Protein AF-A0A967XN59-F1 (afdb_monomer_lite)

pLDDT: mean 86.11, std 11.51, range [54.69, 97.19]

Structure (mmCIF, N/CA/C/O backbone):
data_AF-A0A967XN59-F1
#
_entry.id   AF-A0A967XN59-F1
#
loop_
_atom_site.group_PDB
_atom_site.id
_atom_site.type_symbol
_atom_site.label_atom_id
_atom_site.label_alt_id
_atom_site.label_comp_id
_atom_site.label_asym_id
_atom_site.label_entity_id
_atom_site.label_seq_id
_atom_site.pdbx_PDB_ins_code
_atom_site.Cartn_x
_atom_site.Cartn_y
_atom_site.Cartn_z
_atom_site.occupancy
_atom_site.B_iso_or_equiv
_atom_site.auth_seq_id
_atom_site.auth_comp_id
_atom_site.auth_asym_id
_atom_site.auth_atom_id
_atom_site.pdbx_PDB_model_num
ATOM 1 N N . MET A 1 1 ? -2.581 2.522 9.656 1.00 82.44 1 MET A N 1
ATOM 2 C CA . MET A 1 1 ? -3.815 2.339 10.439 1.00 82.44 1 MET A CA 1
ATOM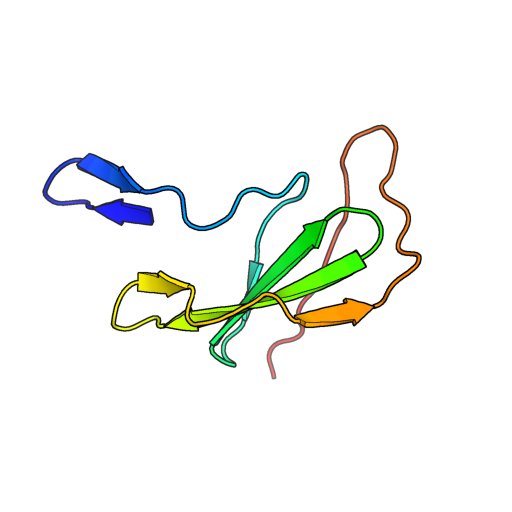 3 C C . MET A 1 1 ? -3.716 3.178 11.694 1.00 82.44 1 MET A C 1
ATOM 5 O O . MET A 1 1 ? -2.644 3.187 12.276 1.00 82.44 1 MET A O 1
ATOM 9 N N . LEU A 1 2 ? -4.785 3.869 12.083 1.00 85.69 2 LEU A N 1
ATOM 10 C CA . LEU A 1 2 ? -4.855 4.641 13.324 1.00 85.69 2 LEU A CA 1
ATOM 11 C C . LEU A 1 2 ? -5.896 4.001 14.246 1.00 85.69 2 LEU A C 1
ATOM 13 O O . LEU A 1 2 ? -7.053 3.865 13.852 1.00 85.69 2 LEU A O 1
ATOM 17 N N . SER A 1 3 ? -5.491 3.638 15.459 1.00 89.19 3 SER A N 1
ATOM 18 C CA . SER A 1 3 ? -6.410 3.320 16.547 1.00 89.19 3 SER A CA 1
ATOM 19 C C . SER A 1 3 ? -6.964 4.623 17.114 1.00 89.19 3 SER A C 1
ATOM 21 O O . SER A 1 3 ? -6.214 5.456 17.618 1.00 89.19 3 SER A O 1
ATOM 23 N N . LEU A 1 4 ? -8.278 4.826 17.035 1.00 90.19 4 LEU A N 1
ATOM 24 C CA . LEU A 1 4 ? -8.900 6.066 17.515 1.00 90.19 4 LEU A CA 1
ATOM 25 C C . LEU A 1 4 ? -8.997 6.135 19.045 1.00 90.19 4 LEU A C 1
ATOM 27 O O . LEU A 1 4 ? -9.097 7.225 19.598 1.00 90.19 4 LEU A O 1
ATOM 31 N N . SER A 1 5 ? -8.968 4.990 19.730 1.00 92.75 5 SER A N 1
ATOM 32 C CA . SER A 1 5 ? -9.033 4.919 21.192 1.00 92.75 5 SER A CA 1
ATOM 33 C C . SER A 1 5 ? -7.680 5.177 21.855 1.00 92.75 5 SER A C 1
ATOM 35 O O . SER A 1 5 ? -7.640 5.794 22.916 1.00 92.75 5 SER A O 1
ATOM 37 N N . THR A 1 6 ? -6.583 4.719 21.240 1.00 93.94 6 THR A N 1
ATOM 38 C CA . THR A 1 6 ? -5.219 4.870 21.782 1.00 93.94 6 THR A CA 1
ATOM 39 C C . THR A 1 6 ? -4.411 5.966 21.089 1.00 93.94 6 THR A C 1
ATOM 41 O O . THR A 1 6 ? -3.410 6.422 21.632 1.00 93.94 6 THR A O 1
ATOM 44 N N . GLY A 1 7 ? -4.826 6.407 19.898 1.00 93.62 7 GLY A N 1
ATOM 45 C CA . GLY A 1 7 ? -4.053 7.322 19.055 1.00 93.62 7 GLY A CA 1
ATOM 46 C C . GLY A 1 7 ? -2.845 6.663 18.379 1.00 93.62 7 GLY A C 1
ATOM 47 O O . GLY A 1 7 ? -2.082 7.339 17.691 1.00 93.62 7 GLY A O 1
ATOM 48 N N . GLU A 1 8 ? -2.653 5.356 18.555 1.00 93.31 8 GLU A N 1
ATOM 49 C CA . GLU A 1 8 ? -1.506 4.643 18.002 1.00 93.31 8 GLU A CA 1
ATOM 50 C C . GLU A 1 8 ? -1.667 4.410 16.504 1.00 93.31 8 GLU A C 1
ATOM 52 O O . GLU A 1 8 ? -2.719 3.979 16.021 1.00 93.31 8 GLU A O 1
ATOM 57 N N . ALA A 1 9 ? -0.590 4.672 15.766 1.00 90.62 9 ALA A N 1
ATOM 58 C CA . ALA A 1 9 ? -0.537 4.469 14.332 1.00 90.62 9 ALA A CA 1
ATOM 59 C C . ALA A 1 9 ? 0.405 3.314 13.971 1.00 90.62 9 ALA A C 1
ATOM 61 O O . ALA A 1 9 ? 1.595 3.341 14.278 1.00 90.62 9 ALA A O 1
ATOM 62 N N . THR A 1 10 ? -0.118 2.331 13.244 1.00 89.31 10 THR A N 1
ATOM 63 C CA . THR A 1 10 ? 0.654 1.212 12.693 1.00 89.31 10 THR A CA 1
ATOM 64 C C . THR A 1 10 ? 0.830 1.401 11.191 1.00 89.31 10 THR A C 1
ATOM 66 O O . THR A 1 10 ? -0.142 1.634 10.462 1.0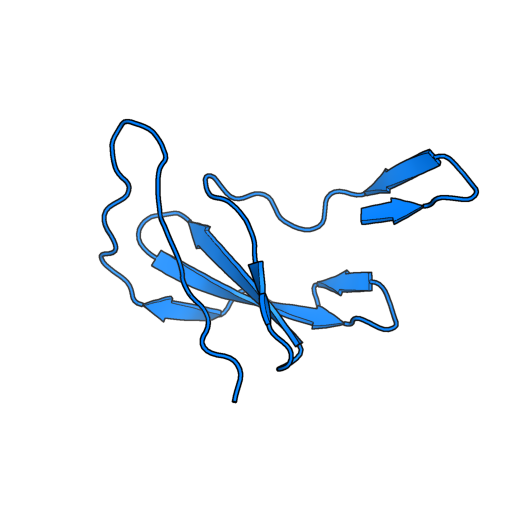0 89.31 10 THR A O 1
ATOM 69 N N . ALA A 1 11 ? 2.063 1.301 10.699 1.00 90.38 11 ALA A N 1
ATOM 70 C CA . ALA A 1 11 ? 2.327 1.305 9.263 1.00 90.38 11 ALA A CA 1
ATOM 71 C C . ALA A 1 11 ? 1.813 -0.000 8.632 1.00 90.38 11 ALA A C 1
ATOM 73 O O . ALA A 1 11 ? 2.164 -1.078 9.098 1.00 90.38 11 ALA A O 1
ATOM 74 N N . LEU A 1 12 ? 0.991 0.103 7.580 1.00 89.38 12 LEU A N 1
ATOM 75 C CA . LEU A 1 12 ? 0.454 -1.068 6.866 1.00 89.38 12 LEU A CA 1
ATOM 76 C C . LEU A 1 12 ? 1.326 -1.451 5.670 1.00 89.38 12 LEU A C 1
ATOM 78 O O . LEU A 1 12 ? 1.657 -2.613 5.476 1.00 89.38 12 LEU A O 1
ATOM 82 N N . VAL A 1 13 ? 1.703 -0.455 4.871 1.00 89.38 13 VAL A N 1
ATOM 83 C CA . VAL A 1 13 ? 2.503 -0.620 3.658 1.00 89.38 13 VAL A CA 1
ATOM 84 C C . VAL A 1 13 ? 3.457 0.563 3.556 1.00 89.38 13 VAL A C 1
ATOM 86 O O . VAL A 1 13 ? 3.091 1.694 3.879 1.00 89.38 13 VAL A O 1
ATOM 89 N N . ARG A 1 14 ? 4.682 0.305 3.092 1.00 88.50 14 ARG A N 1
ATOM 90 C CA . ARG A 1 14 ? 5.599 1.343 2.612 1.00 88.50 14 ARG A CA 1
ATOM 91 C C . ARG A 1 14 ? 5.554 1.348 1.088 1.00 88.50 14 ARG A C 1
ATOM 93 O O . ARG A 1 14 ? 5.938 0.362 0.461 1.00 88.50 14 ARG A O 1
ATOM 100 N N . ALA A 1 15 ? 5.054 2.439 0.526 1.00 87.19 15 ALA A N 1
ATOM 101 C CA . ALA A 1 15 ? 4.959 2.664 -0.907 1.00 87.19 15 ALA A CA 1
ATOM 102 C C . ALA A 1 15 ? 5.355 4.107 -1.211 1.00 87.19 15 ALA A C 1
ATOM 104 O O . ALA A 1 15 ? 5.149 4.992 -0.379 1.00 87.19 15 ALA A O 1
ATOM 105 N N . ASN A 1 16 ? 5.905 4.330 -2.402 1.00 84.38 16 ASN A N 1
ATOM 106 C CA . ASN A 1 16 ? 6.295 5.670 -2.833 1.00 84.38 16 ASN A CA 1
ATOM 107 C C . ASN A 1 16 ? 5.091 6.457 -3.359 1.00 84.38 16 ASN A C 1
ATOM 109 O O . ASN A 1 16 ? 5.184 7.671 -3.479 1.00 84.38 16 ASN A O 1
ATOM 113 N N . SER A 1 17 ? 3.975 5.773 -3.640 1.00 85.69 17 SER A N 1
ATOM 114 C CA . SER A 1 17 ? 2.718 6.34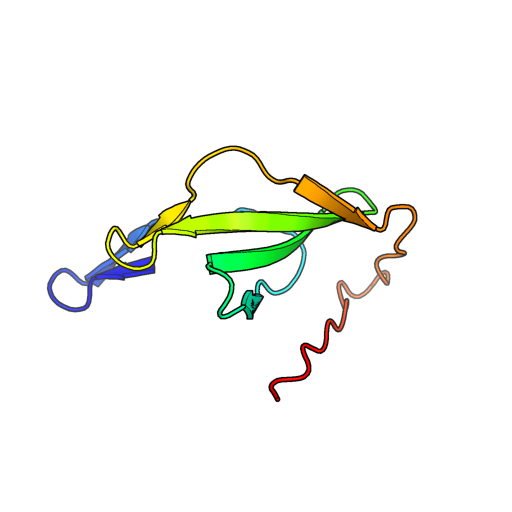0 -4.120 1.00 85.69 17 SER A CA 1
ATOM 115 C C . SER A 1 17 ? 1.646 6.409 -3.038 1.00 85.69 17 SER A C 1
ATOM 117 O O . SER A 1 17 ? 1.743 5.786 -1.979 1.00 85.69 17 SER A O 1
ATOM 119 N N . SER A 1 18 ? 0.535 7.075 -3.359 1.00 85.94 18 SER A N 1
ATOM 120 C CA . SER A 1 18 ? -0.710 6.874 -2.619 1.00 85.94 18 SER A CA 1
ATOM 121 C C . SER A 1 18 ? -1.144 5.406 -2.669 1.00 85.94 18 SER A C 1
ATOM 123 O O . SER A 1 18 ? -0.951 4.719 -3.676 1.00 85.94 18 SER A O 1
ATOM 125 N N . VAL A 1 19 ? -1.746 4.946 -1.574 1.00 90.12 19 VAL A N 1
ATOM 126 C CA . VAL A 1 19 ? -2.308 3.600 -1.432 1.00 90.12 19 VAL A CA 1
ATOM 127 C C . VAL A 1 19 ? -3.828 3.701 -1.513 1.00 90.12 19 VAL A C 1
ATOM 129 O O . VAL A 1 19 ? -4.424 4.556 -0.858 1.00 90.12 19 VAL A O 1
ATOM 132 N N . GLN A 1 20 ? -4.465 2.827 -2.290 1.00 91.44 20 GLN A N 1
ATOM 133 C CA . GLN A 1 20 ? -5.921 2.768 -2.419 1.00 91.44 20 GLN A CA 1
ATOM 134 C C . GLN A 1 20 ? -6.461 1.411 -1.991 1.00 91.44 20 GLN A C 1
ATOM 136 O O . GLN A 1 20 ? -5.991 0.379 -2.451 1.00 91.44 20 GLN A O 1
ATOM 141 N N . TYR A 1 21 ? -7.488 1.405 -1.145 1.00 92.06 21 TYR A N 1
ATOM 142 C CA . TYR A 1 21 ? -8.212 0.181 -0.814 1.00 92.06 21 TYR A CA 1
ATOM 143 C C . TYR A 1 21 ? -9.285 -0.129 -1.864 1.00 92.06 21 TYR A C 1
ATOM 145 O O . TYR A 1 21 ? -10.084 0.743 -2.229 1.00 92.06 21 TYR A O 1
ATOM 153 N N . VAL A 1 22 ? -9.349 -1.388 -2.296 1.00 92.62 22 VAL A N 1
ATOM 154 C CA . VAL A 1 22 ? -10.393 -1.918 -3.180 1.00 92.62 22 VAL A CA 1
ATOM 15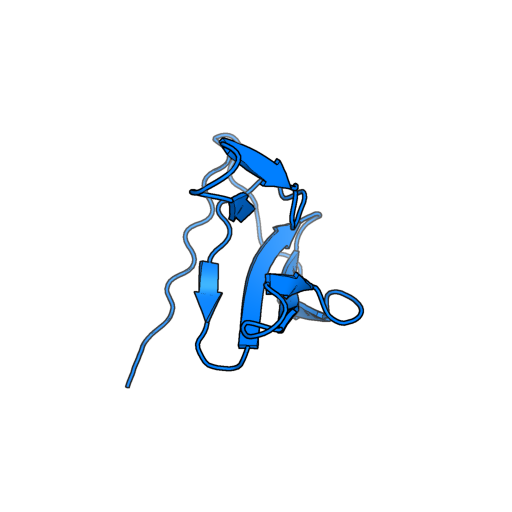5 C C . VAL A 1 22 ? -11.230 -2.978 -2.472 1.00 92.62 22 VAL A C 1
ATOM 157 O O . VAL A 1 22 ? -10.724 -3.764 -1.675 1.00 92.62 22 VAL A O 1
ATOM 160 N N . ARG A 1 23 ? -12.537 -3.015 -2.775 1.00 90.50 23 ARG A N 1
ATOM 161 C CA . ARG A 1 23 ? -13.524 -3.847 -2.054 1.00 90.50 23 ARG A CA 1
ATOM 162 C C . ARG A 1 23 ? -13.302 -5.354 -2.189 1.00 90.50 23 ARG A C 1
ATOM 164 O O . ARG A 1 23 ? -13.881 -6.106 -1.419 1.00 90.50 23 ARG A O 1
ATOM 171 N N . THR A 1 24 ? -12.460 -5.782 -3.124 1.00 91.44 24 THR A N 1
ATOM 172 C CA . THR A 1 24 ? -12.002 -7.171 -3.236 1.00 91.44 24 THR A CA 1
ATOM 173 C C . THR A 1 24 ? -11.007 -7.565 -2.137 1.00 91.44 24 THR A C 1
ATOM 175 O O . THR A 1 24 ? -10.491 -8.675 -2.179 1.00 91.44 24 THR A O 1
ATOM 178 N N . GLY A 1 25 ? -10.701 -6.678 -1.181 1.00 94.94 25 GLY A N 1
ATOM 179 C CA . GLY A 1 25 ? -9.822 -6.967 -0.045 1.00 94.94 25 GLY A CA 1
ATOM 180 C C . GLY A 1 25 ? -8.346 -6.735 -0.352 1.00 94.94 25 GLY A C 1
ATOM 181 O O . GLY A 1 25 ? -7.507 -7.521 0.069 1.00 94.94 25 GLY A O 1
ATOM 182 N N . HIS A 1 26 ? -8.015 -5.697 -1.126 1.00 96.31 26 HIS A N 1
ATOM 183 C CA . HIS A 1 26 ? -6.626 -5.410 -1.499 1.00 96.31 26 HIS A CA 1
ATOM 184 C C . HIS A 1 26 ? -6.280 -3.931 -1.324 1.00 96.31 26 HIS A C 1
ATOM 186 O O . HIS A 1 26 ? -7.118 -3.044 -1.501 1.00 96.31 26 HIS A O 1
ATOM 192 N N . LEU A 1 27 ? -5.013 -3.670 -1.021 1.00 95.12 27 LEU A N 1
ATOM 193 C CA . LEU A 1 27 ? -4.375 -2.366 -1.129 1.00 95.12 27 LEU A CA 1
ATOM 194 C C . LEU A 1 27 ? -3.631 -2.295 -2.464 1.00 95.12 27 LEU A C 1
ATOM 196 O O . LEU A 1 27 ? -2.717 -3.080 -2.710 1.00 95.12 27 LEU A O 1
ATOM 200 N N . LEU A 1 28 ? -4.017 -1.346 -3.310 1.00 94.75 28 LEU A N 1
ATOM 201 C CA . LEU A 1 28 ? -3.351 -1.026 -4.564 1.00 94.75 28 LEU A CA 1
ATOM 202 C C . LEU A 1 28 ? -2.353 0.106 -4.360 1.00 94.75 28 LEU A C 1
ATOM 204 O O . LEU A 1 28 ? -2.691 1.146 -3.789 1.00 94.75 28 LEU A O 1
ATOM 208 N N . TYR A 1 29 ? -1.136 -0.084 -4.850 1.00 92.75 29 TYR A N 1
ATOM 209 C CA . TYR A 1 29 ? -0.090 0.932 -4.828 1.00 92.75 29 TYR A CA 1
ATOM 210 C C . TYR A 1 29 ? 0.963 0.656 -5.894 1.00 92.75 29 TYR A C 1
ATOM 212 O O . TYR A 1 29 ? 1.062 -0.451 -6.420 1.00 92.75 29 TYR A O 1
ATOM 220 N N . TRP A 1 30 ? 1.763 1.669 -6.199 1.00 91.69 30 TRP A N 1
ATOM 221 C CA . TRP A 1 30 ? 2.928 1.538 -7.057 1.00 91.69 30 TRP A CA 1
ATOM 222 C C . TRP A 1 30 ? 4.196 1.354 -6.212 1.00 91.69 30 TRP A C 1
ATOM 224 O O . TRP A 1 30 ? 4.393 2.044 -5.204 1.00 91.69 30 TRP A O 1
ATOM 234 N N . ARG A 1 31 ? 5.072 0.432 -6.618 1.00 89.38 31 ARG A N 1
ATOM 235 C CA . ARG A 1 31 ? 6.415 0.245 -6.054 1.00 89.38 31 ARG A CA 1
ATOM 236 C C . ARG A 1 31 ? 7.338 -0.372 -7.101 1.00 89.38 31 ARG A C 1
ATOM 238 O O . ARG A 1 31 ? 6.942 -1.312 -7.779 1.00 89.38 31 ARG A O 1
ATOM 245 N N . GLU A 1 32 ? 8.566 0.142 -7.201 1.00 88.62 32 GLU A N 1
ATOM 246 C CA . GLU A 1 32 ? 9.646 -0.456 -8.012 1.00 88.62 32 GLU A CA 1
ATOM 247 C C . GLU A 1 32 ? 9.253 -0.745 -9.477 1.00 88.62 32 GLU A C 1
ATOM 249 O O . GLU A 1 32 ? 9.626 -1.760 -10.053 1.00 88.62 32 GLU A O 1
ATOM 254 N N . GLY A 1 33 ? 8.486 0.155 -10.098 1.00 89.44 33 GLY A N 1
ATOM 255 C CA . GLY A 1 33 ? 8.074 0.025 -11.502 1.00 89.44 33 GLY A CA 1
ATOM 256 C C . GLY A 1 33 ? 6.801 -0.790 -11.724 1.00 89.44 33 GLY A C 1
ATOM 257 O O . GLY A 1 33 ? 6.409 -0.974 -12.873 1.00 89.44 33 GLY A O 1
ATOM 258 N N . ALA A 1 34 ? 6.130 -1.252 -10.667 1.00 92.12 34 ALA A N 1
ATOM 259 C CA . ALA A 1 34 ? 4.929 -2.070 -10.782 1.00 92.12 34 ALA A CA 1
ATOM 260 C C . ALA A 1 34 ? 3.760 -1.543 -9.943 1.00 92.12 34 ALA A C 1
ATOM 262 O O . ALA A 1 34 ? 3.943 -1.027 -8.839 1.00 92.12 34 ALA A O 1
ATOM 263 N N . VAL A 1 35 ? 2.540 -1.732 -10.449 1.00 92.44 35 VAL A N 1
ATOM 264 C CA . VAL A 1 35 ? 1.314 -1.667 -9.648 1.00 92.44 35 VAL A CA 1
ATOM 265 C C . VAL A 1 35 ? 1.119 -3.018 -8.975 1.00 92.44 35 VAL A C 1
ATOM 267 O O . VAL A 1 35 ? 1.035 -4.054 -9.640 1.00 92.44 35 VAL A O 1
ATOM 270 N N . LEU A 1 36 ? 1.039 -2.995 -7.651 1.00 95.12 36 LEU A N 1
ATOM 271 C CA . LEU A 1 36 ? 0.893 -4.161 -6.796 1.00 95.12 36 LEU A CA 1
ATOM 272 C C . LEU A 1 36 ? -0.492 -4.165 -6.146 1.00 95.12 36 LEU A C 1
ATOM 274 O O . LEU A 1 36 ? -1.010 -3.114 -5.767 1.00 95.12 36 LEU A O 1
ATOM 278 N N . ALA A 1 37 ? -1.053 -5.355 -5.967 1.00 96.44 37 ALA A N 1
ATOM 279 C CA . ALA A 1 37 ? -2.178 -5.623 -5.086 1.00 96.44 37 ALA A CA 1
ATOM 280 C C . ALA A 1 37 ? -1.689 -6.407 -3.873 1.00 96.44 37 ALA A C 1
ATOM 282 O O . ALA A 1 37 ? -1.269 -7.553 -3.990 1.00 96.44 37 ALA A O 1
ATOM 283 N N . HIS A 1 38 ? -1.743 -5.798 -2.695 1.00 96.75 38 HIS A N 1
ATOM 284 C CA . HIS A 1 38 ? -1.412 -6.462 -1.438 1.00 96.75 38 HIS A CA 1
ATOM 285 C C . HIS A 1 38 ? -2.710 -6.862 -0.747 1.00 96.75 38 HIS A C 1
ATOM 287 O O . HIS A 1 38 ? -3.489 -5.961 -0.418 1.00 96.75 38 HIS A O 1
ATOM 293 N N . PRO A 1 39 ? -2.989 -8.164 -0.556 1.00 97.19 39 PRO A N 1
ATOM 294 C CA . PRO A 1 39 ? -4.207 -8.556 0.131 1.00 97.19 39 PRO A CA 1
ATOM 295 C C . PRO A 1 39 ? -4.247 -7.962 1.542 1.00 97.19 39 PRO A C 1
ATOM 297 O O . PRO A 1 39 ? -3.227 -7.852 2.226 1.00 97.19 39 PRO A O 1
ATOM 300 N N . PHE A 1 40 ? -5.431 -7.533 1.956 1.00 96.00 40 PHE A N 1
ATOM 301 C CA . PHE A 1 40 ? -5.668 -6.812 3.197 1.00 96.00 40 PHE A CA 1
ATOM 302 C C . PHE A 1 40 ? -6.937 -7.329 3.856 1.00 96.00 40 PHE A C 1
ATOM 304 O O . PHE A 1 40 ? -8.022 -7.286 3.274 1.00 96.00 40 PHE A O 1
ATOM 311 N N . ASP A 1 41 ? -6.782 -7.809 5.082 1.00 94.50 41 ASP A N 1
ATOM 312 C CA . ASP A 1 41 ? -7.872 -8.261 5.926 1.00 94.50 41 ASP A CA 1
ATOM 313 C C . ASP A 1 41 ? -8.488 -7.041 6.617 1.00 94.50 41 ASP A C 1
ATOM 315 O O . ASP A 1 41 ? -7.848 -6.388 7.442 1.00 94.50 41 ASP A O 1
ATOM 319 N N . VAL A 1 42 ? -9.723 -6.699 6.249 1.00 91.44 42 VAL A N 1
ATOM 320 C CA . VAL A 1 42 ? -10.427 -5.531 6.799 1.00 91.44 42 VAL A CA 1
ATOM 321 C C . VAL A 1 42 ? -10.954 -5.770 8.213 1.00 91.44 42 VAL A C 1
ATOM 323 O O . VAL A 1 42 ? -11.133 -4.808 8.956 1.00 91.44 42 VAL A O 1
ATOM 326 N N . ASP A 1 43 ? -11.165 -7.027 8.603 1.00 91.75 43 ASP A N 1
ATOM 327 C CA . ASP A 1 43 ? -11.657 -7.378 9.934 1.00 91.75 43 ASP A CA 1
ATOM 328 C C . ASP A 1 43 ? -10.517 -7.309 10.956 1.00 91.75 43 ASP A C 1
ATOM 330 O O . ASP A 1 43 ? -10.706 -6.879 12.094 1.00 91.75 43 ASP A O 1
ATOM 334 N N . ARG A 1 44 ? -9.306 -7.680 10.529 1.00 91.31 44 ARG A N 1
ATOM 335 C CA . ARG A 1 44 ? -8.079 -7.622 11.339 1.00 91.31 44 ARG A CA 1
ATOM 336 C C . ARG A 1 44 ? -7.269 -6.341 11.136 1.00 91.31 44 ARG A C 1
ATOM 338 O O . ARG A 1 44 ? -6.379 -6.048 11.929 1.00 91.31 44 ARG A O 1
ATOM 345 N N . LEU A 1 45 ? -7.600 -5.572 10.100 1.00 90.62 45 LEU A N 1
ATOM 346 C CA . LEU A 1 45 ? -6.932 -4.344 9.670 1.00 90.62 45 LEU A CA 1
ATOM 347 C C . LEU A 1 45 ? -5.423 -4.511 9.417 1.00 90.62 45 LEU A C 1
ATOM 349 O O . LEU A 1 45 ? -4.617 -3.625 9.718 1.00 90.62 45 LEU A O 1
ATOM 353 N N . GLU A 1 46 ? -5.038 -5.632 8.814 1.00 91.94 46 GLU A N 1
ATOM 354 C CA . GLU A 1 46 ? -3.646 -5.983 8.527 1.00 91.94 46 GLU A CA 1
ATOM 355 C C . GLU A 1 46 ? -3.480 -6.550 7.105 1.00 91.94 46 GLU A C 1
ATOM 357 O O . GLU A 1 46 ? -4.413 -7.140 6.552 1.00 91.94 46 GLU A O 1
ATOM 362 N N . PRO A 1 47 ? -2.301 -6.390 6.477 1.00 93.12 47 PRO A N 1
ATOM 363 C CA . PRO A 1 47 ? -1.996 -7.099 5.244 1.00 93.12 47 PRO A CA 1
ATOM 364 C C . PRO A 1 47 ? -1.957 -8.613 5.482 1.00 93.12 47 PRO A C 1
ATOM 366 O O . PRO A 1 47 ? -1.413 -9.073 6.484 1.00 93.12 47 PRO A O 1
ATOM 369 N N . ASN A 1 48 ? -2.491 -9.383 4.539 1.00 92.69 48 ASN A N 1
ATOM 370 C CA . ASN A 1 48 ? -2.572 -10.837 4.624 1.00 92.69 48 ASN A CA 1
ATOM 371 C C . ASN A 1 48 ? -1.857 -11.478 3.425 1.00 92.69 48 ASN A C 1
ATOM 373 O O . ASN A 1 48 ? -2.416 -11.584 2.339 1.00 92.69 48 ASN A O 1
ATOM 377 N N . GLY A 1 49 ? -0.604 -11.891 3.618 1.00 93.25 49 GLY A N 1
ATOM 378 C CA . GLY A 1 49 ? 0.233 -12.459 2.557 1.00 93.25 49 GLY A CA 1
ATOM 379 C C . GLY A 1 49 ? 1.047 -11.418 1.787 1.00 93.25 49 GLY A C 1
ATOM 380 O O . GLY A 1 49 ? 1.201 -10.274 2.225 1.00 93.25 49 GLY A O 1
ATOM 381 N N . ASP A 1 50 ? 1.600 -11.841 0.650 1.00 95.50 50 ASP A N 1
ATOM 382 C CA . ASP A 1 50 ? 2.547 -11.046 -0.132 1.00 95.50 50 ASP A CA 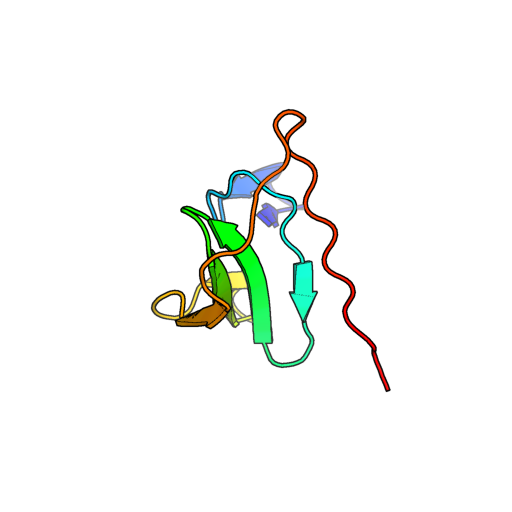1
ATOM 383 C C . ASP A 1 50 ? 1.862 -10.178 -1.206 1.00 95.50 50 ASP A C 1
ATOM 385 O O . ASP A 1 50 ? 0.811 -10.549 -1.737 1.00 95.50 50 ASP A O 1
ATOM 389 N N . PRO A 1 51 ? 2.452 -9.024 -1.574 1.00 95.44 51 PRO A N 1
ATOM 390 C CA . PRO A 1 51 ? 1.987 -8.224 -2.701 1.00 95.44 51 PRO A CA 1
ATOM 391 C C . PRO A 1 51 ? 2.095 -8.974 -4.032 1.00 95.44 51 PRO A C 1
ATOM 393 O O . PRO A 1 51 ? 3.135 -9.543 -4.360 1.00 95.44 51 PRO A O 1
ATOM 396 N N . ILE A 1 52 ? 1.041 -8.887 -4.837 1.00 96.12 52 ILE A N 1
ATOM 397 C CA . ILE A 1 52 ? 0.932 -9.518 -6.151 1.00 96.12 52 ILE A CA 1
ATOM 398 C C . ILE A 1 52 ? 1.080 -8.437 -7.231 1.00 96.12 52 ILE A C 1
ATOM 400 O O . ILE A 1 52 ? 0.328 -7.458 -7.207 1.00 96.12 52 ILE A O 1
ATOM 404 N N . PRO A 1 53 ? 2.009 -8.570 -8.192 1.00 95.31 53 PRO A N 1
ATOM 405 C CA . PRO A 1 53 ? 2.122 -7.622 -9.292 1.00 95.31 53 PRO A CA 1
ATOM 406 C C . PRO A 1 53 ? 0.940 -7.762 -10.253 1.00 95.31 53 PRO A C 1
ATOM 408 O O . PRO A 1 53 ? 0.676 -8.842 -10.775 1.00 95.31 53 PRO A O 1
ATOM 411 N N . LEU A 1 54 ? 0.236 -6.657 -10.495 1.00 93.81 54 LEU A N 1
ATOM 412 C CA . LEU A 1 54 ? -0.850 -6.587 -11.475 1.00 93.81 54 LEU A CA 1
ATOM 413 C C . LEU A 1 54 ? -0.364 -6.071 -12.829 1.00 93.81 54 LEU A C 1
ATOM 415 O O . LEU A 1 54 ? -0.826 -6.532 -13.869 1.00 93.81 54 LEU A O 1
ATOM 419 N N . LEU A 1 55 ? 0.549 -5.098 -12.811 1.00 91.81 55 LEU A N 1
ATOM 420 C CA . LEU A 1 55 ? 1.097 -4.477 -14.013 1.00 91.81 55 LEU A CA 1
ATOM 421 C C . LEU A 1 55 ? 2.534 -4.020 -13.756 1.00 91.81 55 LEU A C 1
ATOM 423 O O . LEU A 1 55 ? 2.777 -3.303 -12.787 1.00 91.81 55 LEU A O 1
ATOM 427 N N . GLY A 1 56 ? 3.465 -4.436 -14.613 1.00 90.69 56 GLY A N 1
ATOM 428 C CA . GLY A 1 56 ? 4.856 -3.971 -14.617 1.00 90.69 56 GLY A CA 1
ATOM 429 C C . GLY A 1 56 ? 5.080 -2.793 -15.567 1.00 90.69 56 GLY A C 1
ATOM 430 O O . GLY A 1 56 ? 4.148 -2.340 -16.229 1.00 90.69 56 GLY A O 1
ATOM 431 N N . ASP A 1 57 ? 6.323 -2.311 -15.625 1.00 87.19 57 ASP A N 1
ATOM 432 C CA . ASP A 1 57 ? 6.777 -1.222 -16.505 1.00 87.19 57 ASP A CA 1
ATOM 433 C C . ASP A 1 57 ? 5.941 0.066 -16.402 1.00 87.19 57 ASP A C 1
ATOM 435 O O . ASP A 1 57 ? 5.809 0.850 -17.345 1.00 87.19 57 ASP A O 1
ATOM 439 N N . VAL A 1 58 ? 5.375 0.312 -15.220 1.00 85.62 58 VAL A N 1
ATOM 440 C CA . VAL A 1 58 ? 4.589 1.508 -14.937 1.00 85.62 58 VAL A CA 1
ATOM 441 C C . VAL A 1 58 ? 5.541 2.622 -14.531 1.00 85.62 58 VAL A C 1
ATOM 443 O O . VAL A 1 58 ? 6.158 2.576 -13.464 1.00 85.62 58 VAL A O 1
ATOM 446 N N . ALA A 1 59 ? 5.652 3.638 -15.384 1.00 81.00 59 ALA A N 1
ATOM 447 C CA . ALA A 1 59 ? 6.474 4.805 -15.111 1.00 81.00 59 ALA A CA 1
ATOM 448 C C . ALA A 1 59 ? 5.951 5.579 -13.893 1.00 81.00 59 ALA A C 1
ATOM 450 O O . ALA A 1 59 ? 4.755 5.845 -13.761 1.00 81.00 59 ALA A O 1
ATOM 451 N N . TYR A 1 60 ? 6.876 5.985 -13.029 1.00 72.44 60 TYR A N 1
ATOM 452 C CA . TYR A 1 60 ? 6.614 6.892 -11.921 1.00 72.44 60 TYR A CA 1
ATOM 453 C C . TYR A 1 60 ? 7.147 8.260 -12.304 1.00 72.44 60 TYR A C 1
ATOM 455 O O . TYR A 1 60 ? 8.336 8.399 -12.60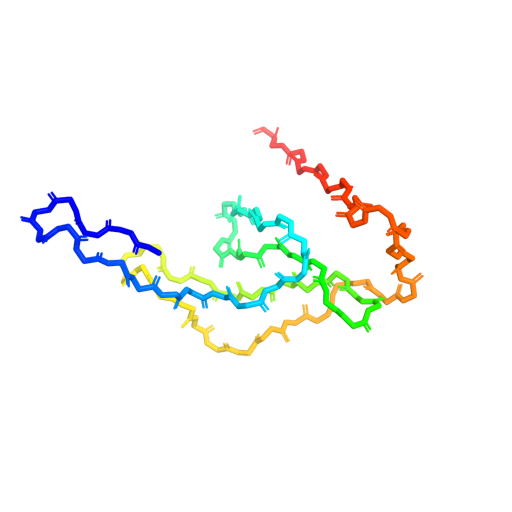0 1.00 72.44 60 TYR A O 1
ATOM 463 N N . SER A 1 61 ? 6.265 9.258 -12.387 1.00 70.06 61 SER A N 1
ATOM 464 C CA . SER A 1 61 ? 6.705 10.605 -12.744 1.00 70.06 61 SER A CA 1
ATOM 465 C C . SER A 1 61 ? 7.721 11.115 -11.715 1.00 70.06 61 SER A C 1
ATOM 467 O O . SER A 1 61 ? 7.642 10.786 -10.533 1.00 70.06 61 SER A O 1
ATOM 469 N N . ALA A 1 62 ? 8.665 11.952 -12.151 1.00 60.91 62 ALA A N 1
ATOM 470 C CA . ALA A 1 62 ? 9.698 12.515 -11.274 1.00 60.91 62 ALA A CA 1
ATOM 471 C C . ALA A 1 62 ? 9.137 13.377 -10.121 1.00 60.91 62 ALA A C 1
ATOM 473 O O . ALA A 1 62 ? 9.867 13.706 -9.194 1.00 60.91 62 ALA A O 1
ATOM 474 N N . ALA A 1 63 ? 7.851 13.737 -10.180 1.00 60.84 63 ALA A N 1
ATOM 475 C CA . ALA A 1 63 ? 7.129 14.450 -9.131 1.00 60.84 63 ALA A CA 1
ATOM 476 C C . ALA A 1 63 ? 6.328 13.513 -8.201 1.00 60.84 63 ALA A C 1
ATOM 478 O O . ALA A 1 63 ? 5.466 13.978 -7.466 1.00 60.84 63 ALA A O 1
ATOM 479 N N . GLU A 1 64 ? 6.587 12.203 -8.252 1.00 58.06 64 GLU A N 1
ATOM 480 C CA . GLU A 1 64 ? 5.952 11.181 -7.411 1.00 58.06 64 GLU A CA 1
ATOM 481 C C . GLU A 1 64 ? 4.423 11.094 -7.560 1.00 58.06 64 GLU A C 1
ATOM 483 O O . GLU A 1 64 ? 3.701 10.677 -6.655 1.00 58.06 64 GLU A O 1
ATOM 488 N N . PHE A 1 65 ? 3.902 11.459 -8.732 1.00 58.75 65 PHE A N 1
ATOM 489 C CA . PHE A 1 65 ? 2.490 11.272 -9.047 1.00 58.75 65 PHE A CA 1
ATOM 490 C C . PHE A 1 65 ? 2.299 9.995 -9.864 1.00 58.75 65 PHE A C 1
ATOM 492 O O . PHE A 1 65 ? 2.743 9.915 -11.013 1.00 58.75 65 PHE A O 1
ATOM 499 N N . ALA A 1 66 ? 1.585 9.033 -9.280 1.00 60.25 66 ALA A N 1
ATOM 500 C CA . ALA A 1 66 ? 0.865 7.986 -9.996 1.00 60.25 66 ALA A CA 1
ATOM 501 C C . ALA A 1 66 ? -0.618 8.089 -9.623 1.00 60.25 66 ALA A C 1
ATOM 503 O O . ALA A 1 66 ? -0.974 7.989 -8.447 1.00 60.25 66 ALA A O 1
ATOM 504 N N . SER A 1 67 ? -1.488 8.305 -10.611 1.00 63.38 67 SER A N 1
ATOM 505 C CA . SER A 1 67 ? -2.934 8.243 -10.414 1.00 63.38 67 SER A CA 1
ATOM 506 C C . SER A 1 67 ? -3.432 6.851 -10.789 1.00 63.38 67 SER A C 1
ATOM 508 O O . SER A 1 67 ? -3.350 6.418 -11.934 1.00 63.38 67 SER A O 1
ATOM 510 N N . ILE A 1 68 ? -3.956 6.136 -9.799 1.00 66.94 68 ILE A N 1
ATOM 511 C CA . ILE A 1 68 ? -4.755 4.930 -10.018 1.00 66.94 68 ILE A CA 1
ATOM 512 C C . ILE A 1 68 ? -6.217 5.355 -9.861 1.00 66.94 68 ILE A C 1
ATOM 514 O O . ILE A 1 68 ? -6.545 6.118 -8.953 1.00 66.94 68 ILE A O 1
ATOM 518 N N . SER A 1 69 ? -7.095 4.896 -10.747 1.00 67.44 69 SER A N 1
ATOM 519 C CA . SER A 1 69 ? -8.541 5.037 -10.578 1.00 67.44 69 SER A CA 1
ATOM 520 C C . SER A 1 69 ? -9.153 3.651 -10.524 1.00 67.44 69 SER A C 1
ATOM 522 O O . SER A 1 69 ? -8.809 2.785 -11.328 1.00 67.44 69 SER A O 1
ATOM 524 N N . VAL A 1 70 ? -10.045 3.438 -9.563 1.00 66.81 70 VAL A N 1
ATOM 525 C CA . VAL A 1 70 ? -10.766 2.180 -9.395 1.00 66.81 70 VAL A CA 1
ATOM 526 C C . VAL A 1 70 ? -12.229 2.464 -9.689 1.00 66.81 70 VAL A C 1
ATOM 528 O O . VAL A 1 70 ? -12.879 3.191 -8.936 1.00 66.81 70 VAL A O 1
ATOM 531 N N . SER A 1 71 ? -12.750 1.895 -10.777 1.00 68.38 71 SER A N 1
ATOM 532 C CA . SER A 1 71 ? -14.189 1.932 -11.030 1.00 68.38 71 SER A CA 1
ATOM 533 C C . SER A 1 71 ? -14.897 1.050 -10.005 1.00 68.38 71 SER A C 1
ATOM 535 O O . SER A 1 71 ? -14.486 -0.086 -9.766 1.00 68.38 71 SER A O 1
ATOM 537 N N . ARG A 1 72 ? -15.937 1.590 -9.373 1.00 65.00 72 ARG A N 1
ATOM 538 C CA . ARG A 1 72 ? -16.874 0.829 -8.547 1.00 65.00 72 ARG A CA 1
ATOM 539 C C . ARG A 1 72 ? -18.144 0.695 -9.373 1.00 65.00 72 ARG A C 1
ATOM 541 O O . ARG A 1 72 ? -18.657 1.718 -9.820 1.00 65.00 72 ARG A O 1
ATOM 548 N N . GLU A 1 73 ? -18.575 -0.537 -9.613 1.00 54.69 73 GLU A N 1
ATOM 549 C CA . GLU A 1 73 ? -19.913 -0.815 -10.149 1.00 54.69 73 GLU A CA 1
ATOM 550 C C . GLU A 1 73 ? -20.999 -0.384 -9.154 1.00 54.69 73 GLU A C 1
ATOM 552 O O . GLU A 1 73 ? -20.735 -0.445 -7.925 1.00 54.69 73 GLU A O 1
#

Secondary structure (DSSP, 8-state):
-B-TTT--B------SS--EEETTTEEEEEETTEEEEEEEETTTTEE-S--EEEE-S-PPPTT----------

Sequence (73 aa):
MLSLSTGEATALVRANSSVQYVRTGHLLYWREGAVLAHPFDVDRLEPNGDPIPLLGDVAYSAAEFASISVSRE

Radius of gyration: 13.26 Å; chains: 1; bounding box: 30×27×38 Å

Foldseek 3Di:
DADPVVRDDDDADDALADWDDDPVQWIWGDDDQFTWTFGHDPVVRHTDDDIDTPDGNHDQPPVRDDDDDDDDD